Protein AF-A0AAF0M8V9-F1 (afdb_monomer_lite)

Radius of gyration: 23.04 Å; chains: 1; bounding box: 34×42×82 Å

Foldseek 3Di:
DDDDDPPPDPPPDPPPPPPPPQDPQADPVGHGDPLLVVLVVVCCVVQVWAFDDPPPPQWTWIAHPVRDIDIDGSVVSSVVVVVVVVVVVVD

Structure (mmCIF, N/CA/C/O backbone):
data_AF-A0AAF0M8V9-F1
#
_entry.id   AF-A0AAF0M8V9-F1
#
loop_
_atom_site.group_PDB
_atom_site.id
_atom_site.type_symbol
_atom_site.label_atom_id
_atom_site.label_alt_id
_atom_site.label_comp_id
_atom_site.label_asym_id
_atom_site.label_entity_id
_atom_site.label_seq_id
_atom_site.pdbx_PDB_ins_code
_atom_site.Cartn_x
_atom_site.Cartn_y
_atom_site.Cartn_z
_atom_site.occupancy
_atom_site.B_iso_or_equiv
_atom_site.auth_seq_id
_atom_site.auth_comp_id
_atom_site.auth_asym_id
_atom_site.auth_atom_id
_atom_site.pdbx_PDB_model_num
ATOM 1 N N . MET A 1 1 ? 9.588 33.920 -63.399 1.00 44.25 1 MET A N 1
ATOM 2 C CA . MET A 1 1 ? 8.761 32.839 -62.824 1.00 44.25 1 MET A CA 1
AT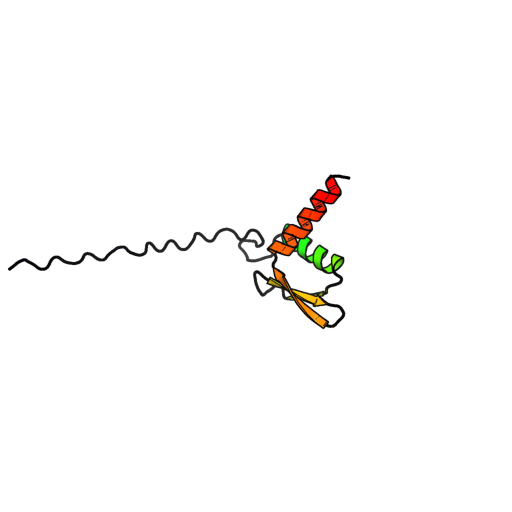OM 3 C C . MET A 1 1 ? 9.706 31.888 -62.110 1.00 44.25 1 MET A C 1
ATOM 5 O O . MET A 1 1 ? 10.600 31.367 -62.763 1.00 44.25 1 MET A O 1
ATOM 9 N N . LYS A 1 2 ? 9.628 31.802 -60.777 1.00 46.25 2 LYS A N 1
ATOM 10 C CA . LYS A 1 2 ? 10.542 30.993 -59.957 1.00 46.25 2 LYS A CA 1
ATOM 11 C C . LYS A 1 2 ? 9.955 29.594 -59.757 1.00 46.25 2 LYS A C 1
ATOM 13 O O . LYS A 1 2 ? 8.754 29.444 -59.568 1.00 46.25 2 LYS A O 1
ATOM 18 N N . GLN A 1 3 ? 10.845 28.620 -59.872 1.00 46.59 3 GLN A N 1
ATOM 19 C CA . GLN A 1 3 ? 10.655 27.180 -59.777 1.00 46.59 3 GLN A CA 1
ATOM 20 C C . GLN A 1 3 ? 10.068 26.782 -58.411 1.00 46.59 3 GLN A C 1
ATOM 22 O O . GLN A 1 3 ? 10.443 27.353 -57.387 1.00 46.59 3 GLN A O 1
ATOM 27 N N . LEU A 1 4 ? 9.139 25.820 -58.419 1.00 50.22 4 LEU A N 1
ATOM 28 C CA . LEU A 1 4 ? 8.551 25.198 -57.232 1.00 50.22 4 LEU A CA 1
ATOM 29 C C . LEU A 1 4 ? 9.642 24.428 -56.480 1.00 50.22 4 LEU A C 1
ATOM 31 O O . LEU A 1 4 ? 10.048 23.347 -56.901 1.00 50.22 4 LEU A O 1
ATOM 35 N N . GLY A 1 5 ? 10.127 25.015 -55.387 1.00 44.66 5 GLY A N 1
ATOM 36 C CA . GLY A 1 5 ? 10.916 24.313 -54.387 1.00 44.66 5 GLY A CA 1
ATOM 37 C C . GLY A 1 5 ? 10.000 23.378 -53.613 1.00 44.66 5 GLY A C 1
ATOM 38 O O . GLY A 1 5 ? 9.051 23.824 -52.970 1.00 44.66 5 GLY A O 1
ATOM 39 N N . LEU A 1 6 ? 10.285 22.087 -53.741 1.00 47.03 6 LEU A N 1
ATOM 40 C CA . LEU A 1 6 ? 9.783 21.000 -52.918 1.00 47.03 6 LEU A CA 1
ATOM 41 C C . LEU A 1 6 ? 9.838 21.435 -51.443 1.00 47.03 6 LEU A C 1
ATOM 43 O O . LEU A 1 6 ? 10.913 21.743 -50.932 1.00 47.03 6 LEU A O 1
ATOM 47 N N . LEU A 1 7 ? 8.688 21.498 -50.770 1.00 45.22 7 LEU A N 1
ATOM 48 C CA . LEU A 1 7 ? 8.658 21.502 -49.312 1.00 45.22 7 LEU A CA 1
ATOM 49 C C . LEU A 1 7 ? 9.153 20.118 -48.893 1.00 45.22 7 LEU A C 1
ATOM 51 O O . LEU A 1 7 ? 8.384 19.158 -48.895 1.00 45.22 7 LEU A O 1
ATOM 55 N N . GLU A 1 8 ? 10.455 20.003 -48.632 1.00 47.53 8 GLU A N 1
ATOM 56 C CA . GLU A 1 8 ? 10.998 18.835 -47.957 1.00 47.53 8 GLU A CA 1
ATOM 57 C C . GLU A 1 8 ? 10.261 18.697 -46.631 1.00 47.53 8 GLU A C 1
ATOM 59 O O . GLU A 1 8 ? 10.199 19.630 -45.824 1.00 47.53 8 GLU A O 1
ATOM 64 N N . GLY A 1 9 ? 9.614 17.539 -46.498 1.00 44.19 9 GLY A N 1
ATOM 65 C CA . GLY A 1 9 ? 8.810 17.161 -45.359 1.00 44.19 9 GLY A CA 1
ATOM 66 C C . GLY A 1 9 ? 9.559 17.491 -44.087 1.00 44.19 9 GLY A C 1
ATOM 67 O O . GLY A 1 9 ? 10.649 16.990 -43.822 1.00 44.19 9 GLY A O 1
ATOM 68 N N . SER A 1 10 ? 8.956 18.379 -43.318 1.00 40.31 10 SER A N 1
ATOM 69 C CA . SER A 1 10 ? 9.326 18.628 -41.949 1.00 40.31 10 SER A CA 1
ATOM 70 C C . SER A 1 10 ? 9.421 17.270 -41.230 1.00 40.31 10 SER A C 1
ATOM 72 O O . SER A 1 10 ? 8.426 16.560 -41.101 1.00 40.31 10 SER A O 1
ATOM 74 N N . ASN A 1 11 ? 10.620 16.890 -40.785 1.00 47.56 11 ASN A N 1
ATOM 75 C CA . ASN A 1 11 ? 10.805 15.866 -39.756 1.00 47.56 11 ASN A CA 1
ATOM 76 C C . ASN A 1 11 ? 10.221 16.439 -38.453 1.00 47.56 11 ASN A C 1
ATOM 78 O O . ASN A 1 11 ? 10.944 17.072 -37.689 1.00 47.56 11 ASN A O 1
ATOM 82 N N . ILE A 1 12 ? 8.902 16.324 -38.248 1.00 49.06 12 ILE A N 1
ATOM 83 C CA . ILE A 1 12 ? 8.205 16.930 -37.089 1.00 49.06 12 ILE A CA 1
ATOM 84 C C . ILE A 1 12 ? 7.941 15.953 -35.953 1.00 49.06 12 ILE A C 1
ATOM 86 O O . ILE A 1 12 ? 7.505 16.386 -34.897 1.00 49.06 12 ILE A O 1
ATOM 90 N N . PHE A 1 13 ? 8.209 14.665 -36.130 1.00 51.16 13 PHE A N 1
ATOM 91 C CA . PHE A 1 13 ? 8.049 13.689 -35.062 1.00 51.16 13 PHE A CA 1
ATOM 92 C C . PHE A 1 13 ? 9.129 12.630 -35.240 1.00 51.16 13 PHE A C 1
ATOM 94 O O . PHE A 1 13 ? 8.973 11.670 -35.987 1.00 51.16 13 PHE A O 1
ATOM 101 N N . GLY A 1 14 ? 10.266 12.835 -34.575 1.00 41.91 14 GLY A N 1
ATOM 102 C CA . GLY A 1 14 ? 10.956 11.672 -34.048 1.00 41.91 14 GLY A CA 1
ATOM 103 C C . GLY A 1 14 ? 9.986 11.060 -33.050 1.00 41.91 14 GLY A C 1
ATOM 104 O O . GLY A 1 14 ? 9.711 11.681 -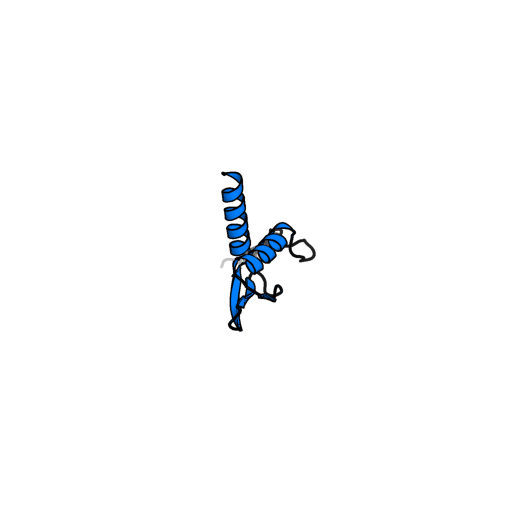32.026 1.00 41.91 14 GLY A O 1
ATOM 105 N N . ASP A 1 15 ? 9.405 9.913 -33.391 1.00 48.22 15 ASP A N 1
ATOM 106 C CA . ASP A 1 15 ? 8.720 9.049 -32.436 1.00 48.22 15 ASP A CA 1
ATOM 107 C C . ASP A 1 15 ? 9.765 8.563 -31.415 1.00 48.22 15 ASP A C 1
ATOM 109 O O . ASP A 1 15 ? 10.210 7.415 -31.437 1.00 48.22 15 ASP A O 1
ATOM 113 N N . GLU A 1 16 ? 10.192 9.444 -30.508 1.00 45.00 16 GLU A N 1
ATOM 114 C CA . GLU A 1 16 ? 10.600 9.009 -29.182 1.00 45.00 16 GLU A CA 1
ATOM 115 C C . GLU A 1 16 ? 9.332 8.451 -28.543 1.00 45.00 16 GLU A C 1
ATOM 117 O O . GLU A 1 16 ? 8.554 9.154 -27.899 1.00 45.0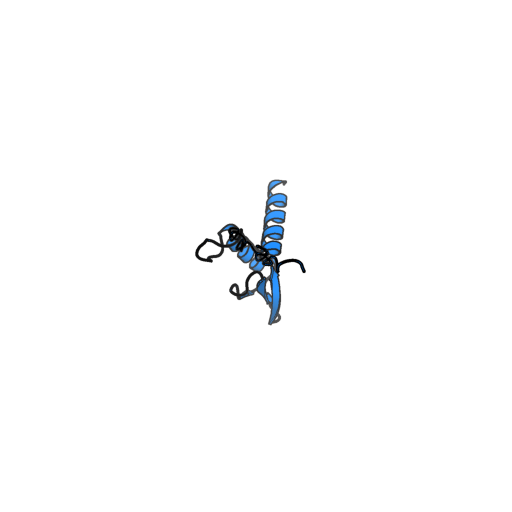0 16 GLU A O 1
ATOM 122 N N . VAL A 1 17 ? 9.103 7.153 -28.756 1.00 54.81 17 VAL A N 1
ATOM 123 C CA . VAL A 1 17 ? 8.346 6.355 -27.798 1.00 54.81 17 VAL A CA 1
ATOM 124 C C . VAL A 1 17 ? 8.992 6.690 -26.457 1.00 54.81 17 VAL A C 1
ATOM 126 O O . VAL A 1 17 ? 10.188 6.412 -26.333 1.00 54.81 17 VAL A O 1
ATOM 129 N N . PRO A 1 18 ? 8.291 7.337 -25.503 1.00 55.69 18 PRO A N 1
ATOM 130 C CA . PRO A 1 18 ? 8.901 7.663 -24.228 1.00 55.69 18 PRO A CA 1
ATOM 131 C C . PRO A 1 18 ? 9.449 6.353 -23.694 1.00 55.69 18 PRO A C 1
ATOM 133 O O . PRO A 1 18 ? 8.688 5.394 -23.524 1.00 55.69 18 PRO A O 1
ATOM 136 N N . GLU A 1 19 ? 10.779 6.290 -23.579 1.00 53.97 19 GLU A N 1
ATOM 137 C CA . GLU A 1 19 ? 11.493 5.105 -23.136 1.00 53.97 19 GLU A CA 1
ATOM 138 C C . GLU A 1 19 ? 10.753 4.642 -21.892 1.00 53.97 19 GLU A C 1
ATOM 140 O O . GLU A 1 19 ? 10.591 5.435 -20.963 1.00 53.97 19 GLU A O 1
ATOM 145 N N . LYS A 1 20 ? 10.131 3.456 -21.969 1.00 57.72 20 LYS A N 1
ATOM 146 C CA . LYS A 1 20 ? 9.107 3.021 -21.019 1.00 57.72 20 LYS A CA 1
ATOM 147 C C . LYS A 1 20 ? 9.777 2.974 -19.656 1.00 57.72 20 LYS A C 1
ATOM 149 O O . LYS A 1 20 ? 10.436 1.986 -19.333 1.00 57.72 20 LYS A O 1
ATOM 154 N N . GLN A 1 21 ? 9.691 4.078 -18.917 1.00 60.50 21 GLN A N 1
ATOM 155 C CA . GLN A 1 21 ? 10.443 4.227 -17.690 1.00 60.50 21 GLN A CA 1
ATOM 156 C C . GLN A 1 21 ? 10.003 3.081 -16.789 1.00 60.50 21 GLN A C 1
ATOM 158 O O . GLN A 1 21 ? 8.800 2.796 -16.721 1.00 60.50 21 GLN A O 1
ATOM 163 N N . PRO A 1 22 ? 10.951 2.351 -16.181 1.00 67.62 22 PRO A N 1
ATOM 164 C CA . PRO A 1 22 ? 10.604 1.204 -15.370 1.00 67.62 22 PRO A CA 1
ATOM 165 C C . PRO A 1 22 ? 9.648 1.671 -14.278 1.00 67.62 22 PRO A C 1
ATOM 167 O O . PRO A 1 22 ? 9.999 2.534 -13.475 1.00 67.62 22 PRO A O 1
ATOM 170 N N . ASP A 1 23 ? 8.434 1.114 -14.275 1.00 76.06 23 ASP A N 1
ATOM 171 C CA . ASP A 1 23 ? 7.436 1.447 -13.269 1.00 76.06 23 ASP A CA 1
ATOM 172 C C . ASP A 1 23 ? 8.049 1.148 -11.885 1.00 76.06 23 ASP A C 1
ATOM 174 O O . ASP A 1 23 ? 8.491 0.014 -11.628 1.00 76.06 23 ASP A O 1
ATOM 178 N N . PRO A 1 24 ? 8.140 2.152 -10.993 1.00 83.44 24 PRO A N 1
ATOM 179 C CA . PRO A 1 24 ? 8.826 1.998 -9.715 1.00 83.44 24 PRO A CA 1
ATOM 180 C C . PRO A 1 24 ? 8.099 1.028 -8.780 1.00 83.44 24 PRO A C 1
ATOM 182 O O . PRO A 1 24 ? 8.672 0.580 -7.784 1.00 83.44 24 PRO A O 1
ATOM 185 N N . TYR A 1 25 ? 6.861 0.661 -9.105 1.00 86.19 25 TYR A N 1
ATOM 186 C CA . TYR A 1 25 ? 6.014 -0.193 -8.298 1.00 86.19 25 TYR A CA 1
ATOM 187 C C . TYR A 1 25 ? 5.687 -1.537 -8.963 1.00 86.19 25 TYR A C 1
ATOM 189 O O . TYR A 1 25 ? 5.198 -2.426 -8.264 1.00 86.19 25 TYR A O 1
ATOM 197 N N . ARG A 1 26 ? 5.999 -1.741 -10.254 1.00 82.94 26 ARG A N 1
ATOM 198 C CA . ARG A 1 26 ? 5.820 -3.030 -10.952 1.00 82.94 26 ARG A CA 1
ATOM 199 C C . ARG A 1 26 ? 7.090 -3.598 -11.588 1.00 82.94 26 ARG A C 1
ATOM 201 O O . ARG A 1 26 ? 7.999 -2.871 -11.987 1.00 82.94 26 ARG A O 1
ATOM 208 N N . THR A 1 27 ? 7.180 -4.924 -11.644 1.00 84.25 27 THR A N 1
ATOM 209 C CA . THR A 1 27 ? 8.212 -5.647 -12.399 1.00 84.25 27 THR A CA 1
ATOM 210 C C . THR A 1 27 ? 7.985 -5.472 -13.904 1.00 84.25 27 THR A C 1
ATOM 212 O O . THR A 1 27 ? 6.941 -4.977 -14.331 1.00 84.25 27 THR A O 1
ATOM 215 N N . ALA A 1 28 ? 8.958 -5.880 -14.724 1.00 80.25 28 ALA A N 1
ATOM 216 C CA . ALA A 1 28 ? 8.801 -5.865 -16.181 1.00 80.25 28 ALA A CA 1
ATOM 217 C C . ALA A 1 28 ? 7.609 -6.726 -16.650 1.00 80.25 28 ALA A C 1
ATOM 219 O O . ALA A 1 28 ? 6.943 -6.368 -17.619 1.00 80.25 28 ALA A O 1
ATOM 220 N N . ASP A 1 29 ? 7.300 -7.790 -15.903 1.00 83.06 29 ASP A N 1
ATOM 221 C CA . ASP A 1 29 ? 6.170 -8.696 -16.141 1.00 83.06 29 ASP A CA 1
ATOM 222 C C . ASP A 1 29 ? 4.827 -8.134 -15.635 1.00 83.06 29 ASP A C 1
ATOM 224 O O . ASP A 1 29 ? 3.778 -8.757 -15.785 1.00 83.06 29 ASP A O 1
ATOM 228 N N . GLY A 1 30 ? 4.838 -6.936 -15.041 1.00 78.56 30 GLY A N 1
ATOM 229 C CA . GLY A 1 30 ? 3.647 -6.258 -14.543 1.00 78.56 30 GLY A CA 1
ATOM 230 C C . GLY A 1 30 ? 3.212 -6.691 -13.143 1.00 78.56 30 GLY A C 1
ATOM 231 O O . GLY A 1 30 ? 2.149 -6.264 -12.697 1.00 78.56 30 GLY A O 1
ATOM 232 N N . GLU A 1 31 ? 4.001 -7.485 -12.422 1.00 84.25 31 GLU A N 1
ATOM 233 C CA . GLU A 1 31 ? 3.708 -7.850 -11.030 1.00 84.25 31 GLU A CA 1
ATOM 234 C C . GLU A 1 31 ? 4.006 -6.688 -10.082 1.00 84.25 31 GLU A C 1
ATOM 236 O O . GLU A 1 31 ? 4.942 -5.925 -10.308 1.00 84.25 31 GLU A O 1
ATOM 241 N N . ILE A 1 32 ? 3.255 -6.553 -8.985 1.00 85.56 32 ILE A N 1
ATOM 242 C CA . ILE A 1 32 ? 3.545 -5.532 -7.968 1.00 85.56 32 ILE A CA 1
ATOM 243 C C . ILE A 1 32 ? 4.852 -5.893 -7.248 1.00 85.56 32 ILE A C 1
ATOM 245 O O . ILE A 1 32 ? 5.024 -7.002 -6.745 1.00 85.56 32 ILE A O 1
ATOM 249 N N . ARG A 1 33 ? 5.783 -4.940 -7.158 1.00 88.62 33 ARG A N 1
ATOM 250 C CA . ARG A 1 33 ? 7.064 -5.112 -6.459 1.00 88.62 33 ARG A CA 1
ATOM 251 C C . ARG A 1 33 ? 6.859 -5.325 -4.955 1.00 88.62 33 ARG A C 1
ATOM 253 O O . ARG A 1 33 ? 5.818 -5.009 -4.376 1.00 88.62 33 ARG A O 1
ATOM 260 N N . ALA A 1 34 ? 7.905 -5.809 -4.289 1.00 90.12 34 ALA A N 1
ATOM 261 C CA . ALA A 1 34 ? 7.856 -6.155 -2.870 1.00 90.12 34 ALA A CA 1
ATOM 262 C C . ALA A 1 34 ? 7.514 -4.972 -1.943 1.00 90.12 34 ALA A C 1
ATOM 264 O O . ALA A 1 34 ? 6.729 -5.140 -1.013 1.00 90.12 34 ALA A O 1
ATOM 265 N N . LEU A 1 35 ? 8.090 -3.785 -2.175 1.00 90.69 35 LEU A N 1
ATOM 266 C CA . LEU A 1 35 ? 7.838 -2.608 -1.333 1.00 90.69 35 LEU A CA 1
ATOM 267 C C . LEU A 1 35 ? 6.364 -2.153 -1.403 1.00 90.69 35 LEU A C 1
ATOM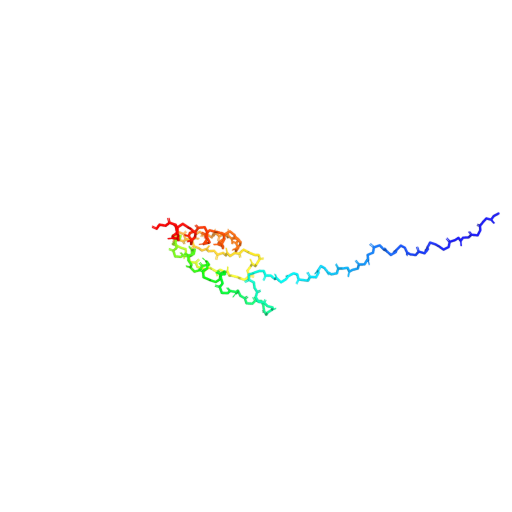 269 O O . LEU A 1 35 ? 5.729 -2.115 -0.350 1.00 90.69 35 LEU A O 1
ATOM 273 N N . PRO A 1 36 ? 5.778 -1.893 -2.587 1.00 90.69 36 PRO A N 1
ATOM 274 C CA . PRO A 1 36 ? 4.361 -1.548 -2.681 1.00 90.69 36 PRO A CA 1
ATOM 275 C C . PRO A 1 36 ? 3.432 -2.646 -2.169 1.00 90.69 36 PRO A C 1
ATOM 277 O O . PRO A 1 36 ? 2.440 -2.345 -1.518 1.00 90.69 36 PRO A O 1
ATOM 280 N N . SER A 1 37 ? 3.771 -3.922 -2.382 1.00 90.81 37 SER A N 1
ATOM 281 C CA . SER A 1 37 ? 2.985 -5.039 -1.839 1.00 90.81 37 SER A CA 1
ATOM 282 C C . SER A 1 37 ? 2.907 -4.993 -0.308 1.00 90.81 37 SER A C 1
ATOM 284 O O . SER A 1 37 ? 1.836 -5.172 0.269 1.00 90.81 37 SER A O 1
ATOM 286 N N . LYS A 1 38 ? 4.028 -4.700 0.367 1.00 92.88 38 LYS A N 1
ATOM 287 C CA . LYS A 1 38 ? 4.057 -4.509 1.827 1.00 92.88 38 LYS A CA 1
ATOM 288 C C . LYS A 1 38 ? 3.268 -3.273 2.258 1.00 92.88 38 LYS A C 1
ATOM 290 O O . LYS A 1 38 ? 2.540 -3.351 3.244 1.00 92.88 38 LYS A O 1
ATOM 295 N N . ALA A 1 39 ? 3.396 -2.171 1.521 1.00 93.50 39 ALA A N 1
ATOM 296 C CA . ALA A 1 39 ? 2.683 -0.932 1.809 1.00 93.50 39 ALA A CA 1
ATOM 297 C C . ALA A 1 39 ? 1.158 -1.118 1.703 1.00 93.50 39 ALA A C 1
ATOM 299 O O . ALA A 1 39 ? 0.442 -0.737 2.622 1.00 93.50 39 ALA A O 1
ATOM 300 N N . ILE A 1 40 ? 0.669 -1.807 0.663 1.00 92.56 40 ILE A N 1
ATOM 301 C CA . ILE A 1 40 ? -0.755 -2.146 0.493 1.00 92.56 40 ILE A CA 1
ATOM 302 C C . ILE A 1 40 ? -1.265 -2.983 1.671 1.00 92.56 40 ILE A C 1
ATOM 304 O O . ILE A 1 40 ? -2.296 -2.660 2.253 1.00 92.56 40 ILE A O 1
ATOM 308 N N . LEU A 1 41 ? -0.542 -4.039 2.059 1.00 92.94 41 LEU A N 1
ATOM 309 C CA . LEU A 1 41 ? -0.940 -4.887 3.190 1.00 92.94 41 LEU A CA 1
ATOM 310 C C . LEU A 1 41 ? -0.969 -4.120 4.517 1.00 92.94 41 LEU A C 1
ATOM 312 O O . LEU A 1 41 ? -1.851 -4.351 5.343 1.00 92.94 41 LEU A O 1
ATOM 316 N N . TRP A 1 42 ? -0.006 -3.221 4.732 1.00 94.31 42 TRP A N 1
ATOM 317 C CA . TRP A 1 42 ? -0.018 -2.342 5.895 1.00 94.31 42 TRP A CA 1
ATOM 318 C C . TRP A 1 42 ? -1.223 -1.399 5.862 1.00 94.31 42 TRP A C 1
ATOM 320 O O . TRP A 1 42 ? -1.929 -1.327 6.860 1.00 94.31 42 TRP A O 1
ATOM 330 N N . TYR A 1 43 ? -1.501 -0.760 4.725 1.00 93.81 43 TYR A N 1
ATOM 331 C CA . TYR A 1 43 ? -2.604 0.189 4.565 1.00 93.81 43 TYR A CA 1
ATOM 332 C C . TYR A 1 43 ? -3.967 -0.453 4.862 1.00 93.81 43 TYR A C 1
ATOM 334 O O . TYR A 1 43 ? -4.749 0.075 5.645 1.00 93.81 43 TYR A O 1
ATOM 342 N N . VAL A 1 44 ? -4.207 -1.656 4.327 1.00 93.88 44 VAL A N 1
ATOM 343 C CA . VAL A 1 44 ? -5.387 -2.488 4.636 1.00 93.88 44 VAL A CA 1
ATOM 344 C C . VAL A 1 44 ? -5.555 -2.657 6.147 1.00 93.88 44 VAL A C 1
ATOM 346 O O . VAL A 1 44 ? -6.640 -2.460 6.688 1.00 93.88 44 VAL A O 1
ATOM 349 N N . LYS A 1 45 ? -4.468 -2.999 6.842 1.00 93.00 45 LYS A N 1
ATOM 350 C CA . LYS A 1 45 ? -4.498 -3.310 8.271 1.00 93.00 45 LYS A CA 1
ATOM 351 C C . LYS A 1 45 ? -4.621 -2.068 9.156 1.00 93.00 45 LYS A C 1
ATOM 353 O O . LYS A 1 45 ? -5.308 -2.125 10.167 1.00 93.00 45 LYS A O 1
ATOM 358 N N . GLU A 1 46 ? -3.944 -0.983 8.795 1.00 93.00 46 GLU A N 1
ATOM 359 C CA . GLU A 1 46 ? -3.941 0.284 9.535 1.00 93.00 46 GLU A CA 1
ATOM 360 C C . GLU A 1 46 ? -5.308 0.973 9.470 1.00 93.00 46 GLU A C 1
ATOM 362 O O . GLU A 1 46 ? -5.780 1.510 10.468 1.00 93.00 46 GLU A O 1
ATOM 367 N N . HIS A 1 47 ? -5.960 0.919 8.306 1.00 90.19 47 HIS A N 1
ATOM 368 C CA . HIS A 1 47 ? -7.213 1.626 8.048 1.00 90.19 47 HIS A CA 1
ATOM 369 C C . HIS A 1 47 ? -8.466 0.748 8.189 1.00 90.19 47 HIS A C 1
ATOM 371 O O . HIS A 1 47 ? -9.567 1.234 7.947 1.00 90.19 47 HIS A O 1
ATOM 377 N N . GLY A 1 48 ? -8.326 -0.530 8.567 1.00 91.75 48 GLY A N 1
ATOM 378 C CA . GLY A 1 48 ? -9.464 -1.450 8.702 1.00 91.75 48 GLY A CA 1
ATOM 379 C C . GLY A 1 48 ? -10.202 -1.687 7.380 1.00 91.75 48 GLY A C 1
ATOM 380 O O . GLY A 1 48 ? -11.425 -1.768 7.347 1.00 91.75 48 GLY A O 1
ATOM 381 N N . LEU A 1 49 ? -9.461 -1.742 6.273 1.00 93.56 49 LEU A N 1
ATOM 382 C CA . LEU A 1 49 ? -10.017 -1.854 4.926 1.00 93.56 49 LEU A CA 1
ATOM 383 C C . LEU A 1 49 ? -9.919 -3.287 4.402 1.00 93.56 49 LEU A C 1
ATOM 385 O O . LEU A 1 49 ? -9.087 -4.073 4.846 1.00 93.56 49 LEU A O 1
ATOM 389 N N . THR A 1 50 ? -10.716 -3.607 3.385 1.00 92.81 50 THR A N 1
ATOM 390 C CA . THR A 1 50 ? -10.576 -4.830 2.585 1.00 92.81 50 THR A CA 1
ATOM 391 C C . THR A 1 50 ? -10.108 -4.480 1.179 1.00 92.81 50 THR A C 1
ATOM 393 O O . THR A 1 50 ? -10.622 -3.558 0.550 1.00 92.81 50 THR A O 1
ATOM 396 N N . LEU A 1 51 ? -9.123 -5.216 0.664 1.00 89.69 51 LEU A N 1
ATOM 397 C CA . LEU A 1 51 ? -8.639 -5.037 -0.703 1.00 89.69 51 LEU A CA 1
ATOM 398 C C . LEU A 1 51 ? -9.682 -5.551 -1.705 1.00 89.69 51 LEU A C 1
ATOM 400 O O . LEU A 1 51 ? -10.015 -6.734 -1.680 1.00 89.69 51 LEU A O 1
ATOM 404 N N . TRP A 1 52 ? -10.162 -4.684 -2.599 1.00 85.81 52 TRP A N 1
ATOM 405 C CA . TRP A 1 52 ? -11.180 -5.044 -3.591 1.00 85.81 52 TRP A CA 1
ATOM 406 C C . TRP A 1 52 ? -10.587 -5.290 -4.977 1.00 85.81 52 TRP A C 1
ATOM 408 O O . TRP A 1 52 ? -10.817 -6.343 -5.569 1.00 85.81 52 TRP A O 1
ATOM 418 N N . ALA A 1 53 ? -9.785 -4.353 -5.490 1.00 76.38 53 ALA A N 1
ATOM 419 C CA . ALA A 1 53 ? -9.172 -4.486 -6.807 1.00 76.38 53 ALA A CA 1
ATOM 420 C C . ALA A 1 53 ? -7.793 -3.818 -6.881 1.00 76.38 53 ALA A C 1
ATOM 422 O O . ALA A 1 53 ? -7.613 -2.660 -6.507 1.00 76.38 53 ALA A O 1
ATOM 423 N N . THR A 1 54 ? -6.826 -4.548 -7.441 1.00 67.44 54 THR A N 1
ATOM 424 C CA . THR A 1 54 ? -5.455 -4.080 -7.731 1.00 67.44 54 THR A CA 1
ATOM 425 C C . THR A 1 54 ? -5.169 -3.954 -9.233 1.00 67.44 54 THR A C 1
ATOM 427 O O . THR A 1 54 ? -4.062 -3.588 -9.635 1.00 67.44 54 THR A O 1
ATOM 430 N N . GLY A 1 55 ? -6.153 -4.279 -10.080 1.00 62.88 55 GLY A N 1
ATOM 431 C CA . GLY A 1 55 ? -6.021 -4.275 -11.541 1.00 62.88 55 GLY A CA 1
ATOM 432 C C . GLY A 1 55 ? -6.111 -2.889 -12.190 1.00 62.88 55 GLY A C 1
ATOM 433 O O . GLY A 1 55 ? -5.675 -2.728 -13.325 1.00 62.88 55 GLY A O 1
ATOM 434 N N .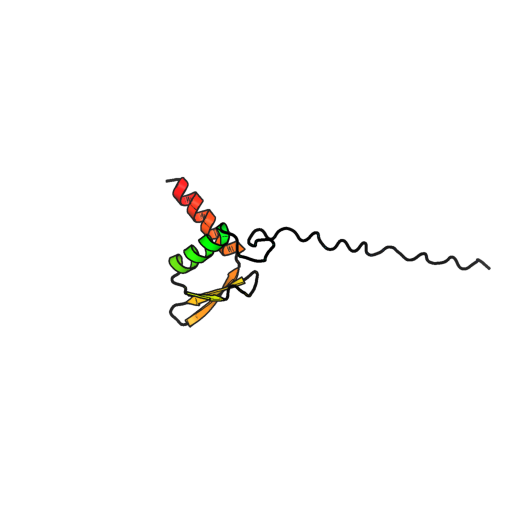 ALA A 1 56 ? -6.639 -1.888 -11.483 1.00 65.50 56 ALA A N 1
ATOM 435 C CA . ALA A 1 56 ? -6.906 -0.552 -12.011 1.00 65.50 56 ALA A CA 1
ATOM 436 C C . ALA A 1 56 ? -5.742 0.416 -11.741 1.00 65.50 56 ALA A C 1
ATOM 438 O O . ALA A 1 56 ? -5.825 1.316 -10.920 1.00 65.50 56 ALA A O 1
ATOM 439 N N . TRP A 1 57 ? -4.615 0.225 -12.419 1.00 70.88 57 TRP A N 1
ATOM 440 C CA . TRP A 1 57 ? -3.424 1.046 -12.187 1.00 70.88 57 TRP A CA 1
ATOM 441 C C . TRP A 1 57 ? -3.611 2.529 -12.572 1.00 70.88 57 TRP A C 1
ATOM 443 O O . TRP A 1 57 ? -4.210 2.783 -13.620 1.00 70.88 57 TRP A O 1
ATOM 453 N N . PRO A 1 58 ? -3.068 3.506 -11.807 1.00 81.50 58 PRO A N 1
ATOM 454 C CA . PRO A 1 58 ? -2.243 3.398 -10.587 1.00 81.50 58 PRO A CA 1
ATOM 455 C C . PRO A 1 58 ? -3.035 3.385 -9.264 1.00 81.50 58 PRO A C 1
ATOM 457 O O . PRO A 1 58 ? -2.452 3.555 -8.190 1.00 81.50 58 PRO A O 1
ATOM 460 N N . THR A 1 59 ? -4.352 3.203 -9.322 1.00 89.62 59 THR A N 1
ATOM 461 C CA . THR A 1 59 ? -5.261 3.302 -8.176 1.00 89.62 59 THR A CA 1
ATOM 462 C C . THR A 1 59 ? -5.588 1.925 -7.599 1.00 89.62 59 THR A C 1
ATOM 464 O O . THR A 1 59 ? -6.034 1.006 -8.281 1.00 89.62 59 THR A O 1
ATOM 467 N N . ILE A 1 60 ? -5.391 1.765 -6.298 1.00 90.94 60 ILE A N 1
ATOM 468 C CA . ILE A 1 60 ? -5.833 0.586 -5.563 1.00 90.94 60 ILE A CA 1
ATOM 469 C C . ILE A 1 60 ? -7.190 0.900 -4.954 1.00 90.94 60 ILE A C 1
ATOM 471 O O . ILE A 1 60 ? -7.370 1.949 -4.335 1.00 90.94 60 ILE A O 1
ATOM 475 N N . TYR A 1 61 ? -8.141 -0.009 -5.140 1.00 91.88 61 TYR A N 1
ATOM 476 C CA . TYR A 1 61 ? -9.474 0.147 -4.586 1.00 91.88 61 TYR A CA 1
ATOM 477 C C . TYR A 1 61 ? -9.669 -0.756 -3.378 1.00 91.88 61 TYR A C 1
ATOM 479 O O . TYR A 1 61 ? -9.364 -1.955 -3.402 1.00 91.88 61 TYR A O 1
ATOM 487 N N . PHE A 1 62 ? -10.233 -0.154 -2.345 1.00 93.31 62 PHE A N 1
ATOM 488 C CA . PHE A 1 62 ? -10.550 -0.760 -1.071 1.00 93.31 62 PHE A CA 1
ATOM 489 C C . PHE A 1 62 ? -12.036 -0.620 -0.778 1.00 93.31 62 PHE A C 1
ATOM 491 O O . PHE A 1 62 ? -12.720 0.228 -1.352 1.00 93.31 62 PHE A O 1
ATOM 498 N N . VAL A 1 63 ? -12.510 -1.445 0.142 1.00 93.75 63 VAL A N 1
ATOM 499 C CA . VAL A 1 63 ? -13.857 -1.382 0.698 1.00 93.75 63 VAL A CA 1
ATOM 500 C C . VAL A 1 63 ? -13.738 -1.231 2.211 1.00 93.75 63 VAL A C 1
ATOM 502 O O . VAL A 1 63 ? -12.941 -1.932 2.841 1.00 93.75 63 VAL A O 1
ATOM 505 N N . THR A 1 64 ? -14.478 -0.281 2.778 1.00 90.69 64 THR A N 1
ATOM 506 C CA . THR A 1 64 ? -14.575 -0.074 4.231 1.00 90.69 64 THR A CA 1
ATOM 507 C C . THR A 1 64 ? -15.496 -1.115 4.876 1.00 90.69 64 THR A C 1
ATOM 509 O O . THR A 1 64 ? -16.201 -1.845 4.183 1.00 90.69 64 THR A O 1
ATOM 512 N N . GLU A 1 65 ? -15.545 -1.173 6.210 1.00 88.75 65 GLU A N 1
ATOM 513 C CA . GLU A 1 65 ? -16.511 -2.029 6.925 1.00 88.75 65 GLU A CA 1
ATOM 514 C C . GLU A 1 65 ? -17.979 -1.682 6.598 1.00 88.75 65 GLU A C 1
ATOM 516 O O . GLU A 1 65 ? -18.834 -2.565 6.606 1.00 88.75 65 GLU A O 1
ATOM 521 N N . ASP A 1 66 ? -18.255 -0.425 6.232 1.00 92.06 66 ASP A N 1
ATOM 522 C CA . ASP A 1 66 ? -19.576 0.079 5.815 1.00 92.06 66 ASP A CA 1
ATOM 523 C C . ASP A 1 66 ? -19.871 -0.125 4.310 1.00 92.06 66 ASP A C 1
ATOM 525 O O . ASP A 1 66 ? -20.740 0.542 3.738 1.00 92.06 66 ASP A O 1
ATOM 529 N N . ASP A 1 67 ? -19.116 -1.003 3.643 1.00 88.81 67 ASP A N 1
ATOM 530 C CA . ASP A 1 67 ? -19.236 -1.334 2.214 1.00 88.81 67 ASP A CA 1
ATOM 531 C C . ASP A 1 67 ? -19.058 -0.123 1.268 1.00 88.81 67 ASP A C 1
ATOM 533 O O . ASP A 1 67 ? -19.553 -0.092 0.139 1.00 88.81 67 ASP A O 1
ATOM 537 N N . GLN A 1 68 ? -18.340 0.913 1.720 1.00 92.31 68 GLN A N 1
ATOM 538 C CA . GLN A 1 68 ? -18.016 2.079 0.896 1.00 92.31 68 GLN A CA 1
ATOM 539 C C . GLN A 1 68 ? -16.713 1.840 0.136 1.00 92.31 68 GLN A C 1
ATOM 541 O O . GLN A 1 68 ? -15.706 1.430 0.716 1.00 92.31 68 GLN A O 1
ATOM 546 N N . GLN A 1 69 ? -16.709 2.133 -1.165 1.00 91.44 69 GLN A N 1
ATOM 547 C CA . GLN A 1 69 ? -15.510 2.017 -1.992 1.00 91.44 69 GLN A CA 1
ATOM 548 C C . GLN A 1 69 ? -14.619 3.253 -1.857 1.00 91.44 69 GLN A C 1
ATOM 550 O O . GLN A 1 69 ? -15.079 4.386 -1.997 1.00 91.44 69 GLN A O 1
ATOM 555 N N . GLN A 1 70 ? -13.323 3.023 -1.674 1.00 90.75 70 GLN A N 1
ATOM 556 C CA . GLN A 1 70 ? -12.299 4.061 -1.639 1.00 90.75 70 GLN A CA 1
ATOM 557 C C . GLN A 1 70 ? -11.175 3.712 -2.615 1.00 90.75 70 GLN A C 1
ATOM 559 O O . GLN A 1 70 ? -10.611 2.622 -2.557 1.00 90.75 70 GLN A O 1
ATOM 564 N N . G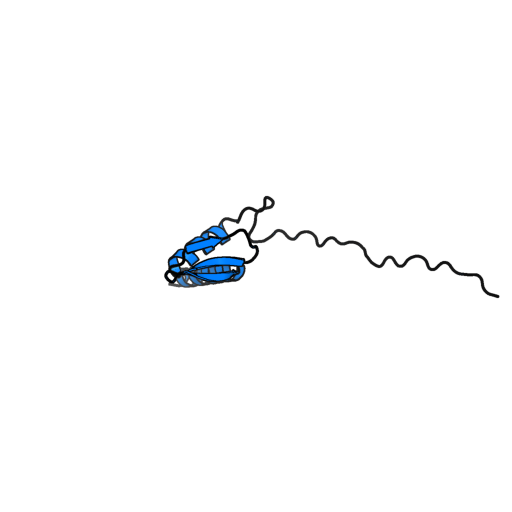LY A 1 71 ? -10.830 4.643 -3.504 1.00 91.88 71 GLY A N 1
ATOM 565 C CA . GLY A 1 71 ? -9.656 4.540 -4.370 1.00 91.88 71 GLY A CA 1
ATOM 566 C C . GLY A 1 71 ? -8.502 5.368 -3.814 1.00 91.88 71 GLY A C 1
ATOM 567 O O . GLY A 1 71 ? -8.700 6.536 -3.489 1.00 91.88 71 GLY A O 1
ATOM 568 N N . VAL A 1 72 ? -7.311 4.781 -3.723 1.00 92.19 72 VAL A N 1
ATOM 569 C CA . VAL A 1 72 ? -6.079 5.456 -3.277 1.00 92.19 72 VAL A CA 1
ATOM 570 C C . VAL A 1 72 ? -4.959 5.115 -4.247 1.00 92.19 72 VAL A C 1
ATOM 572 O O . VAL A 1 72 ? -4.865 3.976 -4.711 1.00 92.19 72 VAL A O 1
ATOM 575 N N . THR A 1 73 ? -4.114 6.076 -4.608 1.00 92.56 73 THR A N 1
ATOM 576 C CA . THR A 1 73 ? -3.001 5.778 -5.513 1.00 92.56 73 THR A CA 1
ATOM 577 C C . THR A 1 73 ? -1.928 4.960 -4.801 1.00 92.56 73 THR A C 1
ATOM 579 O O . THR A 1 73 ? -1.691 5.099 -3.601 1.00 92.56 73 THR A O 1
ATOM 582 N N . ILE A 1 74 ? -1.236 4.095 -5.543 1.00 90.50 74 ILE A N 1
ATOM 583 C CA . ILE A 1 74 ? -0.155 3.301 -4.950 1.00 90.50 74 ILE A CA 1
ATOM 584 C C . ILE A 1 74 ? 1.008 4.166 -4.441 1.00 90.50 74 ILE A C 1
ATOM 586 O O . ILE A 1 74 ? 1.685 3.771 -3.496 1.00 90.50 74 ILE A O 1
ATOM 590 N N . GLY A 1 75 ? 1.214 5.347 -5.036 1.00 91.25 75 GLY A N 1
ATOM 591 C CA . GLY A 1 75 ? 2.210 6.317 -4.582 1.00 91.25 75 GLY A CA 1
ATOM 592 C C . GLY A 1 75 ? 1.914 6.817 -3.172 1.00 91.25 75 GLY A C 1
ATOM 593 O O . GLY A 1 75 ? 2.765 6.668 -2.302 1.00 91.25 75 GLY A O 1
ATOM 594 N N . GLU A 1 76 ? 0.687 7.284 -2.926 1.00 93.62 76 GLU A N 1
ATOM 595 C CA . GLU A 1 76 ? 0.237 7.744 -1.601 1.00 93.62 76 GLU A CA 1
ATOM 596 C C . GLU A 1 76 ? 0.403 6.649 -0.537 1.00 93.62 76 GLU A C 1
ATOM 598 O O . GLU A 1 76 ? 0.959 6.887 0.533 1.00 93.62 76 GLU A O 1
ATOM 603 N N . ILE A 1 77 ? 0.016 5.410 -0.861 1.00 93.69 77 ILE A N 1
ATOM 604 C CA . ILE A 1 77 ? 0.155 4.266 0.053 1.00 93.69 77 ILE A CA 1
ATOM 605 C C . ILE A 1 77 ? 1.629 4.005 0.416 1.00 93.69 77 ILE A C 1
ATOM 607 O O . ILE A 1 77 ? 1.951 3.694 1.566 1.00 93.69 77 ILE A O 1
ATOM 611 N N . VAL A 1 78 ? 2.538 4.092 -0.563 1.00 93.69 78 VAL A N 1
ATOM 612 C CA . VAL A 1 78 ? 3.978 3.873 -0.347 1.00 93.69 78 VAL A CA 1
ATOM 613 C C . VAL A 1 78 ? 4.597 5.017 0.455 1.00 93.69 78 VAL A C 1
ATOM 615 O O . VAL A 1 78 ? 5.392 4.745 1.357 1.00 93.69 78 VAL A O 1
ATOM 618 N N . GLU A 1 79 ? 4.230 6.263 0.161 1.00 93.88 79 GLU A N 1
ATOM 619 C CA . GLU A 1 79 ? 4.699 7.443 0.892 1.00 93.88 79 GLU A CA 1
ATOM 620 C C . GLU A 1 79 ? 4.295 7.381 2.371 1.00 93.88 79 GLU A C 1
ATOM 622 O O . GLU A 1 79 ? 5.154 7.520 3.248 1.00 93.88 79 GLU A O 1
ATOM 627 N N . ASP A 1 80 ? 3.032 7.058 2.660 1.00 94.19 80 ASP A N 1
ATOM 628 C CA . ASP A 1 80 ? 2.527 6.895 4.028 1.00 94.19 80 ASP A CA 1
ATOM 629 C C . ASP A 1 80 ? 3.260 5.774 4.781 1.00 94.19 80 ASP A C 1
ATOM 631 O O . ASP A 1 80 ? 3.694 5.941 5.930 1.00 94.19 80 ASP A O 1
ATOM 635 N N . TYR A 1 81 ? 3.470 4.636 4.112 1.00 94.25 81 TYR A N 1
ATOM 636 C CA . TYR A 1 81 ? 4.201 3.502 4.674 1.00 94.25 81 TYR A CA 1
ATOM 637 C C . TYR A 1 81 ? 5.654 3.864 5.024 1.00 94.25 81 TYR A C 1
ATOM 639 O O . TYR A 1 81 ? 6.151 3.515 6.100 1.00 94.25 81 TYR A O 1
ATOM 647 N N . GLN A 1 82 ? 6.345 4.587 4.141 1.00 91.19 82 GLN A N 1
ATOM 648 C CA . GLN A 1 82 ? 7.724 5.022 4.371 1.00 91.19 82 GLN A CA 1
ATOM 649 C C . GLN A 1 82 ? 7.813 6.089 5.467 1.00 91.19 82 GLN A C 1
ATOM 651 O O . GLN A 1 82 ? 8.703 6.022 6.320 1.00 91.19 82 GLN A O 1
ATOM 656 N N . ALA A 1 83 ? 6.871 7.035 5.513 1.00 89.75 83 ALA A N 1
ATOM 657 C CA . ALA A 1 83 ? 6.809 8.048 6.564 1.00 89.75 83 ALA A CA 1
ATOM 658 C C . ALA A 1 83 ? 6.675 7.421 7.964 1.00 89.75 83 ALA A C 1
ATOM 660 O O . ALA A 1 83 ? 7.255 7.927 8.931 1.00 89.75 83 ALA A O 1
ATOM 661 N N . ARG A 1 84 ? 5.963 6.292 8.084 1.00 82.81 84 ARG A N 1
ATOM 662 C CA . ARG A 1 84 ? 5.909 5.491 9.316 1.00 82.81 84 ARG A CA 1
ATOM 663 C C . ARG A 1 84 ? 7.258 4.855 9.661 1.00 82.81 84 ARG A C 1
ATOM 665 O O . ARG A 1 84 ? 7.679 4.941 10.813 1.00 82.81 84 ARG A O 1
ATOM 672 N N . ASP A 1 85 ? 7.932 4.222 8.702 1.00 76.06 85 ASP A N 1
ATOM 673 C CA . ASP A 1 85 ? 9.229 3.567 8.942 1.00 76.06 85 ASP A CA 1
ATOM 674 C C . ASP A 1 85 ? 10.284 4.564 9.456 1.00 76.06 85 ASP A C 1
ATOM 676 O O . ASP A 1 85 ? 10.984 4.310 10.439 1.00 76.06 85 ASP A O 1
ATOM 680 N N . HIS A 1 86 ? 10.299 5.773 8.888 1.00 63.34 86 HIS A N 1
ATOM 681 C CA . HIS A 1 86 ? 11.157 6.864 9.352 1.00 63.34 86 HIS A CA 1
ATOM 682 C C . HIS A 1 86 ? 10.799 7.394 10.750 1.00 63.34 86 HIS A C 1
ATOM 684 O O . HIS A 1 86 ? 11.692 7.854 11.465 1.00 63.34 86 HIS A O 1
ATOM 690 N N . LYS A 1 87 ? 9.525 7.335 11.163 1.00 62.38 87 LYS A N 1
ATOM 691 C CA . LYS A 1 87 ? 9.106 7.672 12.536 1.00 62.38 87 LYS A CA 1
ATOM 692 C C . LYS A 1 87 ? 9.543 6.603 13.542 1.00 62.38 87 LYS A C 1
ATOM 694 O O . LYS A 1 87 ? 9.982 6.962 14.629 1.00 62.38 87 LYS A O 1
ATOM 699 N N . ASN A 1 88 ? 9.483 5.322 13.176 1.00 60.59 88 ASN A N 1
ATOM 700 C CA . ASN A 1 88 ? 9.865 4.213 14.061 1.00 60.59 88 ASN A CA 1
ATOM 701 C C . ASN A 1 88 ? 11.386 4.085 14.255 1.00 60.59 88 ASN A C 1
ATOM 703 O O . ASN A 1 88 ? 11.818 3.683 15.326 1.00 60.59 88 ASN A O 1
ATOM 707 N N . ASN A 1 89 ? 12.196 4.466 13.261 1.00 55.50 89 ASN A N 1
ATOM 708 C CA . ASN A 1 89 ? 13.667 4.441 13.342 1.00 55.50 89 ASN A CA 1
ATOM 709 C C . ASN A 1 89 ? 14.289 5.690 14.010 1.00 55.50 89 ASN A C 1
ATOM 711 O O . ASN A 1 89 ? 15.511 5.846 14.015 1.00 55.50 89 ASN A O 1
ATOM 715 N N . ARG A 1 90 ? 13.465 6.607 14.536 1.00 51.03 90 ARG A N 1
ATOM 716 C CA . ARG A 1 90 ? 13.893 7.820 15.262 1.00 51.03 90 ARG A CA 1
ATOM 717 C C . ARG A 1 90 ? 13.554 7.805 16.760 1.00 51.03 90 ARG A C 1
ATOM 719 O O . ARG A 1 90 ? 13.861 8.789 17.432 1.00 51.03 90 ARG A O 1
ATOM 726 N N . ALA A 1 91 ? 12.922 6.738 17.247 1.00 44.72 91 ALA A N 1
ATOM 727 C CA . ALA A 1 91 ? 12.642 6.487 18.663 1.00 44.72 91 ALA A CA 1
ATOM 728 C C . ALA A 1 91 ? 13.714 5.566 19.262 1.00 44.72 91 ALA A C 1
ATOM 730 O O . ALA A 1 91 ? 14.032 5.757 20.456 1.00 44.72 91 ALA A O 1
#

Secondary structure (DSSP, 8-state):
--------------------PPPTTB-TTSPBPHHHHHHHHHHHHHTT-EEEES-STTEEEEE-TTS-EEEEEHHHHHHHHHHHHHHHTT-

Sequence (91 aa):
MKQLGLLEGSNIFGDEVPEKQPDPYRTADGEIRALPSKAILWYVKEHGLTLWATGAWPTIYFVTEDDQQQGVTIGEIVEDYQARDHKNNRA

pLDDT: mean 76.56, std 18.54, range [40.31, 94.31]